Protein 9EGN (pdb70)

B-factor: mean 32.84, std 14.45, range [0.0, 90.64]

Foldseek 3Di:
DDPVVVVVVVVVVVVVVVVVVVVVVVVVVVVVVVVVCVVPPD/DKDWDKDFADEAEAQAKTKIKIQIPDDFCLQAKKWKWWADPPDDIGTAKIAGNVGDIDGDVVLVPQWDWDDDRVRSMIMIMGGRDDQVPFTFMWMDTPVCPVPDTDPGHTHGYYD

Organism: Homo sapiens (NCBI:txid9606)

Radius of gyration: 17.87 Å; Cα contacts (8 Å, |Δi|>4): 306; chains: 2; bounding box: 50×32×59 Å

Structure (mmCIF, N/CA/C/O backbone):
data_9EGN
#
_entry.id   9EGN
#
_cell.length_a   58.897
_cell.length_b   58.897
_cell.length_c   113.122
_cell.angle_alpha   90.000
_cell.angle_beta   90.000
_cell.angle_gamma   120.000
#
_symmetry.space_group_name_H-M   'P 63'
#
loop_
_entity.id
_entity.type
_entity.pdbx_description
1 polymer 'Caveolae-associated protein 1'
2 polymer 'Nanobody B7'
3 water water
#
loop_
_atom_site.group_PDB
_atom_site.id
_atom_site.type_symbol
_atom_site.label_atom_id
_atom_site.label_alt_id
_atom_site.label_comp_id
_atom_site.label_asym_id
_atom_site.label_entity_id
_atom_site.label_seq_id
_atom_site.pdbx_PDB_ins_code
_atom_site.Cartn_x
_atom_site.Cartn_y
_atom_site.Cartn_z
_atom_site.occupancy
_atom_site.B_iso_or_equiv
_atom_site.auth_seq_id
_atom_site.auth_comp_id
_atom_site.auth_as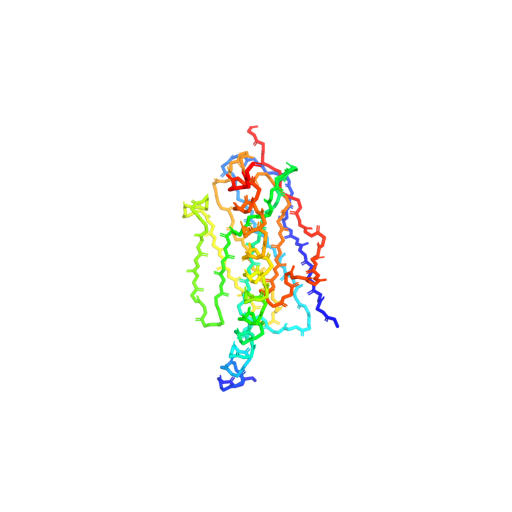ym_id
_atom_site.auth_atom_id
_atom_site.pdbx_PDB_model_num
ATOM 1 N N . LEU A 1 19 ? 11.36400 -8.52300 -8.04500 1.000 56.64476 57 LEU A N 1
ATOM 2 C CA . LEU A 1 19 ? 10.53900 -8.00000 -6.90800 1.000 51.51711 57 LEU A CA 1
ATOM 3 C C . LEU A 1 19 ? 10.03800 -6.58900 -7.24200 1.000 38.38527 57 LEU A C 1
ATOM 4 O O . LEU A 1 19 ? 10.80500 -5.61800 -7.28800 1.000 39.26469 57 LEU A O 1
ATOM 20 N N . SER A 1 20 ? 8.73600 -6.49400 -7.49100 1.000 34.37899 58 SER A N 1
ATOM 21 C CA . SER A 1 20 ? 8.12300 -5.25500 -7.93400 1.000 32.39422 58 SER A CA 1
ATOM 22 C C . SER A 1 20 ? 7.82700 -4.32500 -6.76500 1.000 31.30508 58 SER A C 1
ATOM 23 O O . SER A 1 20 ? 7.80600 -4.73000 -5.60400 1.000 30.49562 58 SER A O 1
ATOM 31 N N . LEU A 1 21 ? 7.51800 -3.07700 -7.10200 1.000 27.19919 59 LEU A N 1
ATOM 32 C CA . LEU A 1 21 ? 7.01500 -2.13800 -6.10000 1.000 26.55288 59 LEU A CA 1
ATOM 33 C C . LEU A 1 21 ? 5.74400 -2.62400 -5.40900 1.000 27.82844 59 LEU A C 1
ATOM 34 O O . LEU A 1 21 ? 5.62500 -2.53000 -4.17900 1.000 25.19890 59 LEU A O 1
ATOM 50 N N . LEU A 1 22 ? 4.79300 -3.16900 -6.15800 1.000 25.84452 60 LEU A N 1
ATOM 51 C CA . LEU A 1 22 ? 3.59200 -3.69800 -5.51500 1.000 24.34948 60 LEU A CA 1
ATOM 52 C C . LEU A 1 22 ? 3.90500 -4.83700 -4.55100 1.000 26.92605 60 LEU A C 1
ATOM 53 O O . LEU A 1 22 ? 3.28600 -4.91200 -3.48100 1.000 26.16364 60 LEU A O 1
ATOM 69 N N . ASP A 1 23 ? 4.85700 -5.72200 -4.88700 1.000 25.31040 61 ASP A N 1
ATOM 70 C CA . ASP A 1 23 ? 5.25400 -6.76200 -3.93400 1.000 27.19750 61 ASP A CA 1
ATOM 71 C C . ASP A 1 23 ? 5.81700 -6.17800 -2.65400 1.000 24.67780 61 ASP A C 1
ATOM 72 O O . ASP A 1 23 ? 5.54200 -6.70700 -1.56100 1.000 23.69415 61 ASP A O 1
ATOM 81 N N . LYS A 1 24 ? 6.58300 -5.09400 -2.75600 1.000 25.31780 62 LYS A N 1
ATOM 82 C CA . LYS A 1 24 ? 7.10800 -4.43100 -1.57100 1.000 22.94176 62 LYS A CA 1
ATOM 83 C C . LYS A 1 24 ? 5.99500 -3.83400 -0.73000 1.000 23.95076 62 LYS A C 1
ATOM 84 O O . LYS A 1 24 ? 5.98600 -3.99300 0.50000 1.000 23.42532 62 LYS A O 1
ATOM 103 N N . ILE A 1 25 ? 5.05400 -3.14300 -1.37400 1.000 21.04098 63 ILE A N 1
ATOM 104 C CA . ILE A 1 25 ? 3.92300 -2.55000 -0.66300 1.000 19.31954 63 ILE A CA 1
ATOM 105 C C . ILE A 1 25 ? 3.09900 -3.63100 0.02900 1.000 20.52590 63 ILE A C 1
ATOM 106 O O . ILE A 1 25 ? 2.72300 -3.48400 1.19400 1.000 20.84194 63 ILE A O 1
ATOM 122 N N . ILE A 1 26 ? 2.79200 -4.72100 -0.67900 1.000 20.13816 64 ILE A N 1
ATOM 123 C CA . ILE A 1 26 ? 2.01100 -5.81000 -0.10100 1.000 21.49304 64 ILE A CA 1
ATOM 124 C C . ILE A 1 26 ? 2.71900 -6.38500 1.11500 1.000 21.86495 64 ILE A C 1
ATOM 125 O O . ILE A 1 26 ? 2.08800 -6.65000 2.14500 1.000 22.08625 64 ILE A O 1
ATOM 141 N N . GLY A 1 27 ? 4.02300 -6.61100 1.01400 1.000 20.06341 65 GLY A N 1
ATOM 142 C CA . GLY A 1 27 ? 4.72200 -7.17900 2.14500 1.000 20.90713 65 GLY A CA 1
ATOM 143 C C . GLY A 1 27 ? 4.83000 -6.23300 3.32000 1.000 19.75820 65 GLY A C 1
ATOM 144 O O . GLY A 1 27 ? 4.77700 -6.67900 4.47300 1.000 20.35545 65 GLY A O 1
ATOM 148 N N . ALA A 1 28 ? 4.91700 -4.92500 3.06500 1.000 19.29118 66 ALA A N 1
ATOM 149 C CA . ALA A 1 28 ? 4.87500 -3.94000 4.14100 1.000 15.79045 66 ALA A CA 1
ATOM 150 C C . ALA A 1 28 ? 3.52500 -3.93000 4.83100 1.000 19.18240 66 ALA A C 1
ATOM 151 O O . ALA A 1 28 ? 3.45200 -3.92400 6.06700 1.000 18.74237 66 ALA A O 1
ATOM 158 N N . VAL A 1 29 ? 2.44700 -3.89700 4.04300 1.000 19.52602 67 VAL A N 1
ATOM 159 C CA . VAL A 1 29 ? 1.10200 -3.94200 4.60400 1.000 18.67404 67 VAL A CA 1
ATOM 160 C C . VAL A 1 29 ? 0.89800 -5.19000 5.44400 1.000 18.84054 67 VAL A C 1
ATOM 161 O O . VAL A 1 29 ? 0.32500 -5.13200 6.54600 1.000 18.71134 67 VAL A O 1
ATOM 174 N N . ASP A 1 30 ? 1.36600 -6.33600 4.95600 1.000 18.48720 68 ASP A N 1
ATOM 175 C CA . ASP A 1 30 ? 1.20700 -7.57100 5.69900 1.000 16.18490 68 ASP A CA 1
ATOM 176 C C . ASP A 1 30 ? 1.97700 -7.53100 7.02900 1.000 16.69925 68 ASP A C 1
ATOM 177 O O . ASP A 1 30 ? 1.42600 -7.87900 8.07800 1.000 17.34056 68 ASP A O 1
ATOM 186 N N . GLN A 1 31 ? 3.23900 -7.04700 7.01000 1.000 16.64919 69 GLN A N 1
ATOM 187 C CA . GLN A 1 31 ? 3.99200 -6.87000 8.25300 1.000 16.61562 69 GLN A CA 1
ATOM 188 C C . GLN A 1 31 ? 3.25700 -5.96600 9.22100 1.000 16.38934 69 GLN A C 1
ATOM 189 O O . GLN A 1 31 ? 3.14500 -6.27500 10.40700 1.000 16.82008 69 GLN A O 1
ATOM 203 N N . ILE A 1 32 ? 2.71900 -4.86900 8.73100 1.000 17.23691 70 ILE A N 1
ATOM 204 C CA . ILE A 1 32 ? 2.05600 -3.92200 9.59700 1.000 16.78235 70 ILE A CA 1
ATOM 205 C C . ILE A 1 32 ? 0.83600 -4.56200 10.24000 1.000 15.42963 70 ILE A C 1
ATOM 206 O O . ILE A 1 32 ? 0.55200 -4.36100 11.42300 1.000 18.00436 70 ILE A O 1
ATOM 222 N N . GLN A 1 33 ? 0.04800 -5.30000 9.45600 1.000 15.70743 71 GLN A N 1
ATOM 223 C CA . GLN A 1 33 ? -1.16400 -5.90400 10.01700 1.000 14.92581 71 GLN A CA 1
ATOM 224 C C . GLN A 1 33 ? -0.84000 -6.96200 11.06300 1.000 14.62174 71 GLN A C 1
ATOM 225 O O . GLN A 1 33 ? -1.53400 -7.06000 12.07900 1.000 16.02951 71 GLN A O 1
ATOM 239 N N . LEU A 1 34 ? 0.19200 -7.77200 10.83000 1.000 15.20057 72 LEU A N 1
ATOM 240 C CA . LEU A 1 34 ? 0.63400 -8.72700 11.84000 1.000 14.80362 72 LEU A CA 1
ATOM 241 C C . LEU A 1 34 ? 1.10500 -8.03100 13.10400 1.000 16.80191 72 LEU A C 1
ATOM 242 O O . LEU A 1 34 ? 0.71400 -8.43100 14.21300 1.000 18.69377 72 LEU A O 1
ATOM 258 N N . THR A 1 35 ? 1.86900 -6.94600 12.95000 1.000 17.06768 73 THR A N 1
ATOM 259 C CA . THR A 1 35 ? 2.37300 -6.20400 14.10100 1.000 14.97271 73 THR A CA 1
ATOM 260 C C . THR A 1 35 ? 1.23500 -5.55400 14.86800 1.000 16.58064 73 THR A C 1
ATOM 261 O O . THR A 1 35 ? 1.27300 -5.50100 16.09600 1.000 16.66149 73 THR A O 1
ATOM 272 N N . GLN A 1 36 ? 0.21600 -5.00600 14.16900 1.000 17.13949 74 GLN A N 1
ATOM 273 C CA . GLN A 1 36 ? -0.91500 -4.38700 14.84300 1.000 20.25714 74 GLN A CA 1
ATOM 274 C C . GLN A 1 36 ? -1.68300 -5.36500 15.71200 1.000 19.99984 74 GLN A C 1
ATOM 275 O O . GLN A 1 36 ? -2.16000 -5.01600 16.80300 1.000 20.59373 74 GLN A O 1
ATOM 289 N N . ALA A 1 37 ? -1.84700 -6.57600 15.25000 1.000 15.24426 75 ALA A N 1
ATOM 290 C CA . ALA A 1 37 ? -2.51900 -7.56500 16.06800 1.000 17.19177 75 ALA A CA 1
ATOM 291 C C . ALA A 1 37 ? -1.70900 -7.89000 17.31700 1.000 19.77674 75 ALA A C 1
ATOM 292 O O . ALA A 1 37 ? -2.27900 -8.03400 18.39800 1.000 20.44670 75 ALA A O 1
ATOM 299 N N . GLN A 1 38 ? -0.38200 -7.91700 17.20200 1.000 17.06684 76 GLN A N 1
ATOM 300 C CA . GLN A 1 38 ? 0.45700 -8.18500 18.37200 1.000 17.65476 76 GLN A CA 1
ATOM 301 C C . GLN A 1 38 ? 0.47300 -7.04100 19.36600 1.000 21.70365 76 GLN A C 1
ATOM 302 O O . GLN A 1 38 ? 0.42900 -7.27800 20.58000 1.000 22.16478 76 GLN A O 1
ATOM 316 N N . LEU A 1 39 ? 0.53400 -5.80400 18.88400 1.000 19.55779 77 LEU A N 1
ATOM 317 C CA . LEU A 1 39 ? 0.46400 -4.63500 19.77100 1.000 19.25839 77 LEU A CA 1
ATOM 318 C C . LEU A 1 39 ? -0.89600 -4.60400 20.48700 1.000 25.45622 77 LEU A C 1
ATOM 319 O O . LEU A 1 39 ? -0.95700 -4.32200 21.69000 1.000 26.79023 77 LEU A O 1
ATOM 335 N N . GLU A 1 40 ? -1.99900 -4.95700 19.79200 1.000 20.42428 78 GLU A N 1
ATOM 336 C CA . GLU A 1 40 ? -3.29800 -5.06000 20.46400 1.000 21.78427 78 GLU A CA 1
ATOM 337 C C . GLU A 1 40 ? -3.30000 -6.12100 21.56000 1.000 25.34533 78 GLU A C 1
ATOM 338 O O . GLU A 1 40 ? -3.80900 -5.88600 22.66000 1.000 31.01889 78 GLU A O 1
ATOM 350 N N . GLU A 1 41 ? -2.77900 -7.29900 21.27900 1.000 23.32773 79 GLU A N 1
ATOM 351 C CA . GLU A 1 41 ? -2.72600 -8.34600 22.29700 1.000 27.61109 79 GLU A CA 1
ATOM 352 C C . GLU A 1 41 ? -1.92800 -7.91500 23.51500 1.000 28.90682 79 GLU A C 1
ATOM 353 O O . GLU A 1 41 ? -2.35500 -8.15200 24.64900 1.000 29.26214 79 GLU A O 1
ATOM 365 N N . ARG A 1 42 ? -0.77700 -7.27800 23.30200 1.000 23.74810 80 ARG A N 1
ATOM 366 C CA . ARG A 1 42 ? 0.01700 -6.74900 24.40600 1.000 24.48653 80 ARG A CA 1
ATOM 367 C C . ARG A 1 42 ? -0.75400 -5.71500 25.21900 1.000 27.84514 80 ARG A C 1
ATOM 368 O O . ARG A 1 42 ? -0.63800 -5.67200 26.45100 1.000 26.77249 80 ARG A O 1
ATOM 389 N N . GLN A 1 43 ? -1.49400 -4.82800 24.55000 1.000 24.35226 81 GLN A N 1
ATOM 390 C CA . GLN A 1 43 ? -2.31100 -3.85700 25.26500 1.000 24.51567 81 GLN A CA 1
ATOM 391 C C . GLN A 1 43 ? -3.37100 -4.48800 26.12100 1.000 29.84427 81 GLN A C 1
ATOM 392 O O . GLN A 1 43 ? -3.66400 -4.00000 27.21300 1.000 30.82851 81 GLN A O 1
ATOM 406 N N . ALA A 1 44 ? -4.03500 -5.49800 25.59300 1.000 26.38822 82 ALA A N 1
ATOM 407 C CA . ALA A 1 44 ? -5.06500 -6.17500 26.35200 1.000 31.13213 82 ALA A CA 1
ATOM 408 C C . ALA A 1 44 ? -4.47500 -6.85300 27.58300 1.000 31.96183 82 ALA A C 1
ATOM 409 O O . ALA A 1 44 ? -5.06100 -6.80900 28.66800 1.000 36.90266 82 ALA A O 1
ATOM 416 N N . GLU A 1 45 ? -3.29900 -7.45600 27.44300 1.000 29.45376 83 GLU A N 1
ATOM 417 C CA . GLU A 1 45 ? -2.63000 -8.07200 28.58700 1.000 29.49546 83 GLU A CA 1
ATOM 418 C C . GLU A 1 45 ? -2.30400 -7.02700 29.64800 1.000 32.69842 83 GLU A C 1
ATOM 419 O O . GLU A 1 45 ? -2.57000 -7.22100 30.83800 1.000 31.27249 83 GLU A O 1
ATOM 431 N N . MET A 1 46 ? -1.78800 -5.88600 29.20000 1.000 26.71767 84 MET A N 1
ATOM 432 C CA . MET A 1 46 ? -1.40500 -4.79600 30.12400 1.000 27.22514 84 MET A CA 1
ATOM 433 C C . MET A 1 46 ? -2.64800 -4.12600 30.70900 1.000 33.23642 84 MET A C 1
ATOM 434 O O . MET A 1 46 ? -2.51500 -3.65600 31.78900 1.000 37.94086 84 MET A O 1
ATOM 448 N N . GLU A 1 47 ? -3.75300 -3.99100 29.98600 1.000 32.20141 85 GLU A N 1
ATOM 449 C CA . GLU A 1 47 ? -4.99000 -3.43900 30.53700 1.000 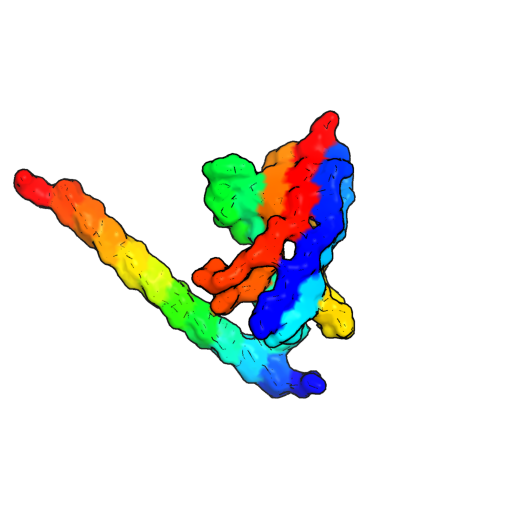32.16360 85 GLU A CA 1
ATOM 450 C C . GLU A 1 47 ? -5.57200 -4.32700 31.62500 1.000 36.03277 85 GLU A C 1
ATOM 451 O O . GLU A 1 47 ? -6.11400 -3.82000 32.61500 1.000 38.43167 85 GLU A O 1
ATOM 463 N N . GLY A 1 48 ? -5.46600 -5.64500 31.47900 1.000 35.05848 86 GLY A N 1
ATOM 464 C CA . GLY A 1 48 ? -5.83800 -6.53300 32.56900 1.000 35.43051 86 GLY A CA 1
ATOM 465 C C . GLY A 1 48 ? -4.95200 -6.37400 33.79300 1.000 37.18948 86 GLY A C 1
ATOM 466 O O . GLY A 1 48 ? -5.43500 -6.38400 34.92900 1.000 36.51655 86 GLY A O 1
ATOM 470 N N . ALA A 1 49 ? -3.64300 -6.24500 33.57900 1.000 29.55399 87 ALA A N 1
ATOM 471 C CA . ALA A 1 49 ? -2.71800 -6.04700 34.69400 1.000 31.05727 87 ALA A CA 1
ATOM 472 C C . ALA A 1 49 ? -2.96900 -4.73600 35.42800 1.000 33.90417 87 ALA A C 1
ATOM 473 O O . ALA A 1 49 ? -2.95700 -4.70000 36.66600 1.000 31.70684 87 ALA A O 1
ATOM 480 N N . VAL A 1 50 ? -3.21300 -3.65300 34.69200 1.000 29.82977 88 VAL A N 1
ATOM 481 C CA . VAL A 1 50 ? -3.51500 -2.37400 35.32800 1.000 28.43321 88 VAL A CA 1
ATOM 482 C C . VAL A 1 50 ? -4.83300 -2.43700 36.08300 1.000 32.33907 88 VAL A C 1
ATOM 483 O O . VAL A 1 50 ? -4.94500 -1.90000 37.19100 1.000 31.19881 88 VAL A O 1
ATOM 496 N N . GLN A 1 51 ? -5.85900 -3.06100 35.49900 1.000 31.85277 89 GLN A N 1
ATOM 497 C CA . GLN A 1 51 ? -7.12600 -3.21700 36.21400 1.000 33.52386 89 GLN A CA 1
ATOM 498 C C . GLN A 1 51 ? -6.97100 -4.02500 37.49800 1.000 34.84944 89 GLN A C 1
ATOM 499 O O . GLN A 1 51 ? -7.64100 -3.74200 38.50000 1.000 36.21505 89 GLN A O 1
ATOM 513 N N . SER A 1 52 ? -6.10900 -5.03600 37.49100 1.000 34.65845 90 SER A N 1
ATOM 514 C CA . SER A 1 52 ? -5.84600 -5.78500 38.71500 1.000 33.40157 90 SER A CA 1
ATOM 515 C C . SER A 1 52 ? -5.16600 -4.93300 39.78400 1.000 33.43232 90 SER A C 1
ATOM 516 O O . SER A 1 52 ? -5.55000 -4.98900 40.95700 1.000 32.56270 90 SER A O 1
ATOM 524 N N . ILE A 1 53 ? -4.22400 -4.08200 39.39200 1.000 30.30666 91 ILE A N 1
ATOM 525 C CA . ILE A 1 53 ? -3.59400 -3.16400 40.34600 1.000 27.11427 91 ILE A CA 1
ATOM 526 C C . ILE A 1 53 ? -4.60400 -2.15400 40.87800 1.000 33.09430 91 ILE A C 1
ATOM 527 O O . ILE A 1 53 ? -4.65200 -1.86700 42.08300 1.000 31.93800 91 ILE A O 1
ATOM 543 N N . GLN A 1 54 ? -5.41600 -1.58900 39.99600 1.000 28.42185 92 GLN A N 1
ATOM 544 C CA . GLN A 1 54 ? -6.44000 -0.64000 40.40600 1.000 30.39996 92 GLN A CA 1
ATOM 545 C C . GLN A 1 54 ? -7.42000 -1.25800 41.39400 1.000 34.64382 92 GLN A C 1
ATOM 546 O O . GLN A 1 54 ? -7.81500 -0.61500 42.37100 1.000 35.36937 92 GLN A O 1
ATOM 560 N N . GLY A 1 55 ? -7.79200 -2.51600 41.18100 1.000 33.05549 93 GLY A N 1
ATOM 561 C CA . GLY A 1 55 ? -8.64500 -3.20000 42.14100 1.000 40.70177 93 GLY A CA 1
ATOM 562 C C . GLY A 1 55 ? -7.97800 -3.41200 43.48400 1.000 41.73480 93 GLY A C 1
ATOM 563 O O . GLY A 1 55 ? -8.60700 -3.25000 44.53500 1.000 39.69371 93 GLY A O 1
ATOM 567 N N . GLU A 1 56 ? -6.69600 -3.76700 43.46700 1.000 35.95846 94 GLU A N 1
ATOM 568 C CA . GLU A 1 56 ? -5.93400 -3.90300 44.70400 1.000 37.39584 94 GLU A CA 1
ATOM 569 C C . GLU A 1 56 ? -5.84200 -2.60500 45.50200 1.000 37.63095 94 GLU A C 1
ATOM 570 O O . GLU A 1 56 ? -6.00900 -2.61000 46.73200 1.000 37.94893 94 GLU A O 1
ATOM 582 N N . LEU A 1 57 ? -5.65300 -1.47900 44.83500 1.000 32.59398 95 LEU A N 1
ATOM 583 C CA . LEU A 1 57 ? -5.56000 -0.19500 45.51400 1.000 30.58731 95 LEU A CA 1
ATOM 584 C C . LEU A 1 57 ? -6.91300 0.39200 45.89400 1.000 31.44487 95 LEU A C 1
ATOM 585 O O . LEU A 1 57 ? -6.93500 1.44800 46.53100 1.000 32.51991 95 LEU A O 1
ATOM 601 N N . SER A 1 58 ? -8.01200 -0.17100 45.38800 1.000 38.00338 96 SER A N 1
ATOM 602 C CA . SER A 1 58 ? -9.36500 0.33600 45.60100 1.000 41.12153 96 SER A CA 1
ATOM 603 C C . SER A 1 58 ? -10.20200 -0.48900 46.57600 1.000 43.29031 96 SER A C 1
ATOM 604 O O . SER A 1 58 ? -11.26800 -0.02300 46.99500 1.000 55.60537 96 SER A O 1
ATOM 612 N N . LYS A 1 59 ? -9.78600 -1.70200 46.91300 1.000 39.55300 97 LYS A N 1
ATOM 613 C CA . LYS A 1 59 ? -10.59100 -2.58100 47.74900 1.000 43.92853 97 LYS A CA 1
ATOM 614 C C . LYS A 1 59 ? -10.74400 -2.01300 49.16100 1.000 53.38426 97 LYS A C 1
ATOM 615 O O . LYS A 1 59 ? -9.97100 -1.16400 49.60800 1.000 40.73146 97 LYS A O 1
ATOM 634 N N . LEU A 1 60 ? -11.77200 -2.47800 49.86300 1.000 50.49466 98 LEU A N 1
ATOM 635 C CA . LEU A 1 60 ? -11.99400 -1.98400 51.21800 1.000 53.16855 98 LEU A CA 1
ATOM 636 C C . LEU A 1 60 ? -11.02600 -2.61400 52.21800 1.000 49.32323 98 LEU A C 1
ATOM 637 O O . LEU A 1 60 ? -10.68600 -3.79300 52.11800 1.000 47.90113 98 LEU A O 1
ATOM 653 N N . GLN B 2 1 ? 11.76800 -20.99500 8.73800 1.000 63.31549 2 GLN B N 1
ATOM 654 C CA . GLN B 2 1 ? 12.01100 -20.15900 9.95000 1.000 56.48799 2 GLN B CA 1
ATOM 655 C C . GLN B 2 1 ? 12.62700 -18.86100 9.49900 1.000 42.38921 2 GLN B C 1
ATOM 656 O O . GLN B 2 1 ? 13.04300 -18.74500 8.34900 1.000 46.53545 2 GLN B O 1
ATOM 672 N N . VAL B 2 2 ? 12.67600 -17.86300 10.37700 1.000 35.08129 3 VAL B N 1
ATOM 673 C CA . VAL B 2 2 ? 13.50700 -16.69700 10.11700 1.000 29.06037 3 VAL B CA 1
ATOM 674 C C . VAL B 2 2 ? 14.83400 -16.88500 10.82600 1.000 29.36910 3 VAL B C 1
ATOM 675 O O . VAL B 2 2 ? 14.88800 -17.36200 11.95800 1.000 29.86603 3 VAL B O 1
ATOM 688 N N . GLN B 2 3 ? 15.91800 -16.60600 10.10700 1.000 22.33944 4 GLN B N 1
ATOM 689 C CA . GLN B 2 3 ? 17.26300 -16.63600 10.65800 1.000 23.53354 4 GLN B CA 1
ATOM 690 C C . GLN B 2 3 ? 17.80600 -15.22200 10.77100 1.000 22.45173 4 GLN B C 1
ATOM 691 O O . GLN B 2 3 ? 17.61000 -14.40200 9.88400 1.000 21.50597 4 GLN B O 1
ATOM 705 N N . LEU B 2 4 ? 18.41200 -14.94500 11.92700 1.000 22.12125 5 LEU B N 1
ATOM 706 C CA . LEU B 2 4 ? 19.05300 -13.67400 12.23400 1.000 21.57844 5 LEU B CA 1
ATOM 707 C C . LEU B 2 4 ? 20.45000 -13.97100 12.74900 1.000 22.91022 5 LEU B C 1
ATOM 708 O O . LEU B 2 4 ? 20.60700 -14.58500 13.80600 1.000 27.49495 5 LEU B O 1
ATOM 724 N N . GLN B 2 5 ? 21.46700 -13.52400 12.01900 1.000 20.49257 6 GLN B N 1
ATOM 725 C CA . GLN B 2 5 ? 22.86300 -13.82100 12.35700 1.000 21.44194 6 GLN B CA 1
ATOM 726 C C . GLN B 2 5 ? 23.60100 -12.49900 12.55900 1.000 17.63817 6 GLN B C 1
ATOM 727 O O . GLN B 2 5 ? 23.92300 -11.81700 11.57800 1.000 20.28414 6 GLN B O 1
ATOM 741 N N . GLU B 2 6 ? 23.73300 -12.08100 13.80700 1.000 20.26671 7 GLU B N 1
ATOM 742 C CA . GLU B 2 6 ? 24.39100 -10.82800 14.16600 1.000 20.13578 7 GLU B CA 1
ATOM 743 C C . GLU B 2 6 ? 25.89400 -10.96800 14.29000 1.000 19.16026 7 GLU B C 1
ATOM 744 O O . GLU B 2 6 ? 26.40500 -11.98200 14.78700 1.000 20.43652 7 GLU B O 1
ATOM 756 N N . SER B 2 7 ? 26.60500 -9.93800 13.83100 1.000 16.54075 8 SER B N 1
ATOM 757 C CA . SER B 2 7 ? 28.06600 -9.90000 13.92300 1.000 17.96152 8 SER B CA 1
ATOM 758 C C . SER B 2 7 ? 28.53200 -8.45400 13.97500 1.000 19.26325 8 SER B C 1
ATOM 759 O O . SER B 2 7 ? 27.74600 -7.50900 13.80700 1.000 18.47890 8 SER B O 1
ATOM 767 N N . GLY B 2 8 ? 29.84700 -8.28600 14.22200 1.000 19.45178 9 GLY B N 1
ATOM 768 C CA . GLY B 2 8 ? 30.50200 -6.98800 14.17300 1.000 20.99414 9 GLY B CA 1
ATOM 769 C C . GLY B 2 8 ? 30.74900 -6.34800 15.51500 1.000 21.03173 9 GLY B C 1
ATOM 770 O O . GLY B 2 8 ? 31.42700 -5.31900 15.57700 1.000 21.19833 9 GLY B O 1
ATOM 774 N N . GLY B 2 9 ? 30.24900 -6.92600 16.58600 1.000 18.11852 10 GLY B N 1
ATOM 775 C CA . GLY B 2 9 ? 30.58800 -6.51900 17.93400 1.000 19.43090 10 GLY B CA 1
ATOM 776 C C . GLY B 2 9 ? 32.01200 -6.87900 18.28800 1.000 19.32743 10 GLY B C 1
ATOM 777 O O . GLY B 2 9 ? 32.76900 -7.44200 17.49500 1.000 22.27375 10 GLY B O 1
ATOM 781 N N . GLY B 2 10 ? 32.37600 -6.51700 19.50900 1.000 18.75027 11 GLY B N 1
ATOM 782 C CA . GLY B 2 10 ? 33.71200 -6.76800 20.00600 1.000 21.67307 11 GLY B CA 1
ATOM 783 C C . GLY B 2 10 ? 34.03000 -5.81200 21.13000 1.000 21.74797 11 GLY B C 1
ATOM 784 O O . GLY B 2 10 ? 33.13500 -5.25500 21.76600 1.000 22.25779 11 GLY B O 1
ATOM 788 N N . LEU B 2 11 ? 35.32900 -5.63800 21.35000 1.000 18.49473 12 LEU B N 1
ATOM 789 C CA . LEU B 2 11 ? 35.84200 -4.69700 22.32500 1.000 21.47685 12 LEU B CA 1
ATOM 790 C C . LEU B 2 11 ? 36.40300 -3.48400 21.62200 1.000 20.09636 12 LEU B C 1
ATOM 791 O O . LEU B 2 11 ? 37.28400 -3.60600 20.77400 1.000 21.63403 12 LEU B O 1
ATOM 807 N N . VAL B 2 12 ? 35.90600 -2.30600 22.00200 1.000 19.83186 13 VAL B N 1
ATOM 808 C CA . VAL B 2 12 ? 36.23800 -1.07400 21.31100 1.000 21.87418 13 VAL B CA 1
ATOM 809 C C . VAL B 2 12 ? 36.53200 -0.02500 22.37300 1.000 24.48396 13 VAL B C 1
ATOM 810 O O . VAL B 2 12 ? 36.05100 -0.10500 23.50100 1.000 24.03585 13 VAL B O 1
ATOM 823 N N . GLN B 2 13 ? 37.43300 0.89600 22.05900 1.000 29.25277 14 GLN B N 1
ATOM 824 C CA . GLN B 2 13 ? 37.66900 1.99600 22.97100 1.000 30.97488 14 GLN B CA 1
ATOM 825 C C . GLN B 2 13 ? 36.61200 3.07800 22.86200 1.000 29.11001 14 GLN B C 1
ATOM 826 O O . GLN B 2 13 ? 36.09000 3.35300 21.78500 1.000 30.07014 14 GLN B O 1
ATOM 840 N N . ALA B 2 14 ? 36.36800 3.74800 23.98500 1.000 30.39340 15 ALA B N 1
ATOM 841 C CA . ALA B 2 14 ? 35.51800 4.93000 23.97100 1.000 31.72229 15 ALA B CA 1
ATOM 842 C C . ALA B 2 14 ? 35.98500 5.93000 22.92700 1.000 31.09482 15 ALA B C 1
ATOM 843 O O . ALA B 2 14 ? 37.18200 6.14700 22.72400 1.000 30.29342 15 ALA B O 1
ATOM 850 N N . GLY B 2 15 ? 35.00900 6.53800 22.25500 1.000 27.28571 16 GLY B N 1
ATOM 851 C CA . GLY B 2 15 ? 35.22900 7.35700 21.09200 1.000 28.07272 16 GLY B CA 1
ATOM 852 C C . GLY B 2 15 ? 35.40300 6.61400 19.79900 1.000 26.72050 16 GLY B C 1
ATOM 853 O O . GLY B 2 15 ? 35.40300 7.24700 18.74900 1.000 25.16372 16 GLY B O 1
ATOM 857 N N . GLY B 2 16 ? 35.55000 5.28700 19.85300 1.000 27.99172 17 GLY B N 1
AT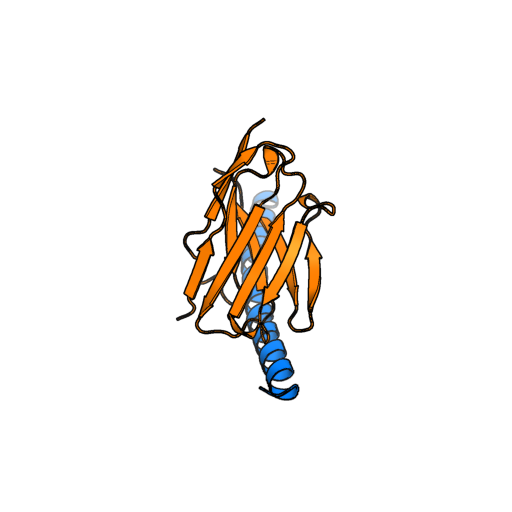OM 858 C CA . GLY B 2 16 ? 35.64400 4.43100 18.69200 1.000 27.91604 17 GLY B CA 1
ATOM 859 C C . GLY B 2 16 ? 34.31500 4.19700 17.97100 1.000 24.59626 17 GLY B C 1
ATOM 860 O O . GLY B 2 16 ? 33.24900 4.67400 18.36500 1.000 24.96073 17 GLY B O 1
ATOM 864 N N . SER B 2 17 ? 34.41400 3.43000 16.88600 1.000 24.03986 18 SER B N 1
ATOM 865 C CA . SER B 2 17 ? 33.30500 3.11400 16.00500 1.000 25.62002 18 SER B CA 1
ATOM 866 C C . SER B 2 17 ? 33.19300 1.60600 15.80700 1.000 23.51503 18 SER B C 1
ATOM 867 O O . SER B 2 17 ? 34.19000 0.87800 15.82400 1.000 23.89854 18 SER B O 1
ATOM 875 N N . LEU B 2 18 ? 31.95600 1.14600 15.58000 1.000 20.38483 19 LEU B N 1
ATOM 876 C CA . LEU B 2 18 ? 31.67400 -0.21100 15.12500 1.000 20.03906 19 LEU B CA 1
ATOM 877 C C . LEU B 2 18 ? 30.67000 -0.17700 13.98400 1.000 19.44251 19 LEU B C 1
ATOM 878 O O . LEU B 2 18 ? 29.93400 0.79700 13.79500 1.000 21.81484 19 LEU B O 1
ATOM 894 N N . ARG B 2 19 ? 30.65700 -1.24300 13.18200 1.000 19.25841 20 ARG B N 1
ATOM 895 C CA . ARG B 2 19 ? 29.57000 -1.49100 12.24600 1.000 19.30561 20 ARG B CA 1
ATOM 896 C C . ARG B 2 19 ? 29.02200 -2.88200 12.47800 1.000 19.62937 20 ARG B C 1
ATOM 897 O O . ARG B 2 19 ? 29.68000 -3.86800 12.16800 1.000 20.20944 20 ARG B O 1
ATOM 918 N N . LEU B 2 20 ? 27.84800 -2.96900 13.08100 1.000 17.59784 21 LEU B N 1
ATOM 919 C CA . LEU B 2 20 ? 27.17500 -4.25700 13.23300 1.000 17.50116 21 LEU B CA 1
ATOM 920 C C . LEU B 2 20 ? 26.47300 -4.66500 11.95800 1.000 16.81469 21 LEU B C 1
ATOM 921 O O . LEU B 2 20 ? 26.03200 -3.83900 11.17700 1.000 18.14895 21 LEU B O 1
ATOM 937 N N . SER B 2 21 ? 26.38300 -5.98300 11.76100 1.000 16.03016 22 SER B N 1
ATOM 938 C CA . SER B 2 21 ? 25.66100 -6.61900 10.67100 1.000 16.27584 22 SER B CA 1
ATOM 939 C C . SER B 2 21 ? 24.68400 -7.63500 11.19900 1.000 17.55162 22 SER B C 1
ATOM 940 O O . SER B 2 21 ? 24.93200 -8.28600 12.21300 1.000 19.02733 22 SER B O 1
ATOM 948 N N . CYS B 2 22 ? 23.51800 -7.71300 10.57000 1.000 16.32090 23 CYS B N 1
ATOM 949 C CA . CYS B 2 22 ? 22.62400 -8.83700 10.76300 1.000 22.24899 23 CYS B CA 1
ATOM 950 C C . CYS B 2 22 ? 22.24500 -9.40900 9.41300 1.000 19.64725 23 CYS B C 1
ATOM 951 O O . CYS B 2 22 ? 21.52000 -8.77500 8.63400 1.000 18.48466 23 CYS B O 1
ATOM 959 N N . ALA B 2 23 ? 22.73200 -10.60700 9.15000 1.000 19.21338 24 ALA B N 1
ATOM 960 C CA . ALA B 2 23 ? 22.34600 -11.33700 7.95800 1.000 20.63796 24 ALA B CA 1
ATOM 961 C C . ALA B 2 23 ? 21.05100 -12.10700 8.17500 1.000 18.89954 24 ALA B C 1
ATOM 962 O O . ALA B 2 23 ? 20.93400 -12.90800 9.09600 1.000 21.62806 24 ALA B O 1
ATOM 969 N N . VAL B 2 24 ? 20.05500 -11.80000 7.35300 1.000 19.44907 25 VAL B N 1
ATOM 970 C CA . VAL B 2 24 ? 18.68600 -12.25800 7.52500 1.000 21.26006 25 VAL B CA 1
ATOM 971 C C . VAL B 2 24 ? 18.36700 -13.32600 6.48500 1.000 19.60048 25 VAL B C 1
ATOM 972 O O . VAL B 2 24 ? 18.76600 -13.19500 5.31500 1.000 21.75689 25 VAL B O 1
ATOM 985 N N . SER B 2 25 ? 17.64800 -14.36400 6.90000 1.000 22.94477 26 SER B N 1
ATOM 986 C CA . SER B 2 25 ? 17.04800 -15.31200 5.97600 1.000 22.99662 26 SER B CA 1
ATOM 987 C C . SER B 2 25 ? 15.60300 -15.56500 6.32900 1.000 23.94702 26 SER B C 1
ATOM 988 O O . SER B 2 25 ? 15.20300 -15.49900 7.48800 1.000 24.45511 26 SER B O 1
ATOM 996 N N . GLY B 2 26 ? 14.80000 -15.83700 5.29300 1.000 24.56158 27 GLY B N 1
ATOM 997 C CA . GLY B 2 26 ? 13.39500 -16.16200 5.45700 1.000 24.83674 27 GLY B CA 1
ATOM 998 C C . GLY B 2 26 ? 12.42100 -15.00500 5.35500 1.000 28.52239 27 GLY B C 1
ATOM 999 O O . GLY B 2 26 ? 11.21600 -15.24500 5.16500 1.000 28.32153 27 GLY B O 1
ATOM 1003 N N . ILE B 2 27 ? 12.89900 -13.76700 5.46400 1.000 21.25742 28 ILE B N 1
ATOM 1004 C CA . ILE B 2 27 ? 12.16400 -12.57700 5.04100 1.000 23.04006 28 ILE B CA 1
ATOM 1005 C C . ILE B 2 27 ? 13.14000 -11.66300 4.32700 1.000 23.42589 28 ILE B C 1
ATOM 1006 O O . ILE B 2 27 ? 14.35600 -11.78400 4.47900 1.000 21.89919 28 ILE B O 1
ATOM 1022 N N . ARG B 2 28 ? 12.60000 -10.84900 3.43000 1.000 23.39872 29 ARG B N 1
ATOM 1023 C CA . ARG B 2 28 ? 13.35000 -9.85100 2.69000 1.000 23.08119 29 ARG B CA 1
ATOM 1024 C C . ARG B 2 28 ? 13.42700 -8.51600 3.42600 1.000 23.78920 29 ARG B C 1
ATOM 1025 O O . ARG B 2 28 ? 12.38600 -7.92600 3.76500 1.000 22.00413 29 ARG B O 1
ATOM 1046 N N . VAL B 2 29 ? 14.64800 -8.00600 3.61100 1.000 20.79710 30 VAL B N 1
ATOM 1047 C CA . VAL B 2 29 ? 14.86200 -6.70800 4.25800 1.000 19.71665 30 VAL B CA 1
ATOM 1048 C C . VAL B 2 29 ? 14.38500 -5.51600 3.42100 1.000 21.50029 30 VAL B C 1
ATOM 1049 O O . VAL B 2 29 ? 14.22600 -4.41700 3.96900 1.000 23.62200 30 VAL B O 1
ATOM 1062 N N . ASN B 2 30 ? 14.23800 -5.64900 2.09900 1.000 23.40179 31 ASN B N 1
ATOM 1063 C CA . ASN B 2 30 ? 13.66700 -4.56500 1.31700 1.000 22.87504 31 ASN B CA 1
ATOM 1064 C C . ASN B 2 30 ? 12.14300 -4.58300 1.26400 1.000 22.84359 31 ASN B C 1
ATOM 1065 O O . ASN B 2 30 ? 11.54800 -3.73600 0.58600 1.000 23.88187 31 ASN B O 1
ATOM 1076 N N . VAL B 2 31 ? 11.50900 -5.53200 1.95000 1.000 19.42497 32 VAL B N 1
ATOM 1077 C CA . VAL B 2 31 ? 10.06600 -5.60400 2.07600 1.000 19.59022 32 VAL B CA 1
ATOM 1078 C C . VAL B 2 31 ? 9.60300 -5.26700 3.48600 1.000 20.66450 32 VAL B C 1
ATOM 1079 O O . VAL B 2 31 ? 8.45900 -4.83600 3.66400 1.000 20.32973 32 VAL B O 1
ATOM 1092 N N . ASN B 2 32 ? 10.41900 -5.55900 4.48800 1.000 19.01796 33 ASN B N 1
ATOM 1093 C CA . ASN B 2 32 ? 10.06600 -5.47600 5.89700 1.000 19.17359 33 ASN B CA 1
ATOM 1094 C C . ASN B 2 32 ? 10.84800 -4.36700 6.58000 1.000 18.59055 33 ASN B C 1
ATOM 1095 O O . ASN B 2 32 ? 12.06600 -4.26500 6.39900 1.000 19.63901 33 ASN B O 1
ATOM 1106 N N . ALA B 2 33 ? 10.17700 -3.58700 7.41300 1.000 16.44697 34 ALA B N 1
ATOM 1107 C CA . ALA B 2 33 ? 10.89700 -2.81300 8.41000 1.000 15.53766 34 ALA B CA 1
ATOM 1108 C C . ALA B 2 33 ? 11.73200 -3.70000 9.31600 1.000 16.25771 34 ALA B C 1
ATOM 1109 O O . ALA B 2 33 ? 11.31500 -4.77700 9.72900 1.000 16.26421 34 ALA B O 1
ATOM 1116 N N . MET B 2 34 ? 12.93500 -3.22500 9.62800 1.000 15.77903 35 MET B N 1
ATOM 1117 C CA . MET B 2 34 ? 13.89500 -3.93600 10.44900 1.000 14.87647 35 MET B CA 1
ATOM 1118 C C . MET B 2 34 ? 14.40000 -3.05700 11.57800 1.000 14.43267 35 MET B C 1
ATOM 1119 O O . MET B 2 34 ? 14.56100 -1.84600 11.40000 1.000 14.33074 35 MET B O 1
ATOM 1133 N N . TYR B 2 35 ? 14.59200 -3.65200 12.75500 1.000 14.92981 36 TYR B N 1
ATOM 1134 C CA . TYR B 2 35 ? 14.91500 -2.96100 13.98800 1.000 16.09450 36 TYR B CA 1
ATOM 1135 C C . TYR B 2 35 ? 16.24300 -3.46500 14.55500 1.000 15.01940 36 TYR B C 1
ATOM 1136 O O . TYR B 2 35 ? 16.51900 -4.67300 14.49800 1.000 19.23457 36 TYR B O 1
ATOM 1154 N N . TRP B 2 36 ? 17.02400 -2.57400 15.16200 1.000 14.41703 37 TRP B N 1
ATOM 1155 C CA . TRP B 2 36 ? 18.07600 -2.95200 16.09500 1.000 15.73136 37 TRP B CA 1
ATOM 1156 C C . TRP B 2 36 ? 17.68000 -2.60400 17.52100 1.000 14.99011 37 TRP B C 1
ATOM 1157 O O . TRP B 2 36 ? 17.12000 -1.52500 17.78000 1.000 15.97568 37 TRP B O 1
ATOM 1178 N N . TYR B 2 37 ? 17.96500 -3.53300 18.43000 1.000 15.21751 38 TYR B N 1
ATOM 1179 C CA . TYR B 2 37 ? 17.74200 -3.45200 19.87400 1.000 15.99270 38 TYR B CA 1
ATOM 1180 C C . TYR B 2 37 ? 19.06700 -3.66100 20.58700 1.000 15.79472 38 TYR B C 1
ATOM 1181 O O . TYR B 2 37 ? 20.02300 -4.19400 20.01100 1.000 16.23197 38 TYR B O 1
ATOM 1199 N N . ARG B 2 38 ? 19.12900 -3.27100 21.86200 1.000 17.52379 39 ARG B N 1
ATOM 1200 C CA . ARG B 2 38 ? 20.23600 -3.66900 22.71100 1.000 16.83924 39 ARG B CA 1
ATOM 1201 C C . ARG B 2 38 ? 19.72200 -4.05200 24.08100 1.000 17.60880 39 ARG B C 1
ATOM 1202 O O . ARG B 2 38 ? 18.67800 -3.57500 24.53300 1.000 19.99222 39 ARG B O 1
ATOM 1223 N N . GLN B 2 39 ? 20.50400 -4.87200 24.78200 1.000 18.91842 40 GLN B N 1
ATOM 1224 C CA . GLN B 2 39 ? 20.16400 -5.26100 26.14700 1.000 20.37920 40 GLN B CA 1
ATOM 1225 C C . GLN B 2 39 ? 21.43200 -5.32100 26.97800 1.000 22.54117 40 GLN B C 1
ATOM 1226 O O . GLN B 2 39 ? 22.32400 -6.12400 26.68300 1.000 24.09295 40 GLN B O 1
ATOM 1240 N N . ALA B 2 40 ? 21.54600 -4.40700 27.92500 1.000 25.83964 41 ALA B N 1
ATOM 1241 C CA . ALA B 2 40 ? 22.58200 -4.45000 28.95300 1.000 30.88261 41 ALA B CA 1
ATOM 1242 C C . ALA B 2 40 ? 22.25700 -5.44500 30.06400 1.000 37.42799 41 ALA B C 1
ATOM 1243 O O . ALA B 2 40 ? 21.10500 -5.83100 30.26200 1.000 32.89277 41 ALA B O 1
ATOM 1250 N N . PRO B 2 41 ? 23.27800 -5.91600 30.78300 1.000 39.70523 42 PRO B N 1
ATOM 1251 C CA . PRO B 2 41 ? 23.04500 -6.93100 31.82200 1.000 43.39934 42 PRO B CA 1
ATOM 1252 C C . PRO B 2 41 ? 22.03100 -6.46800 32.86100 1.000 35.09329 42 PRO B C 1
ATOM 1253 O O . PRO B 2 41 ? 22.09900 -5.34700 33.37000 1.000 43.63874 42 PRO B O 1
ATOM 1264 N N . GLY B 2 42 ? 21.04800 -7.32400 33.11300 1.000 40.20804 43 GLY B N 1
ATOM 1265 C CA . GLY B 2 42 ? 19.99400 -7.07700 34.07500 1.000 46.59671 43 GLY B CA 1
ATOM 1266 C C . GLY B 2 42 ? 18.99700 -5.99700 33.71700 1.000 53.22002 43 GLY B C 1
ATOM 1267 O O . GLY B 2 42 ? 18.13100 -5.69100 34.54400 1.000 47.05509 43 GLY B O 1
ATOM 1271 N N . LYS B 2 43 ? 19.09100 -5.39600 32.54100 1.000 40.74352 44 LYS B N 1
ATOM 1272 C CA . LYS B 2 43 ? 18.15300 -4.37700 32.09600 1.000 38.47767 44 LYS B CA 1
ATOM 1273 C C . LYS B 2 43 ? 17.23300 -4.89600 31.00700 1.000 31.51255 44 LYS B C 1
ATOM 1274 O O . LYS B 2 43 ? 17.45800 -5.94000 30.39300 1.000 32.59816 44 LYS B O 1
ATOM 1293 N N . GLN B 2 44 ? 16.13000 -4.17800 30.86100 1.000 35.63395 45 GLN B N 1
ATOM 1294 C CA . GLN B 2 44 ? 15.15400 -4.41400 29.81600 1.000 33.32435 45 GLN B CA 1
ATOM 1295 C C . GLN B 2 44 ? 15.75200 -4.11600 28.43500 1.000 28.31102 45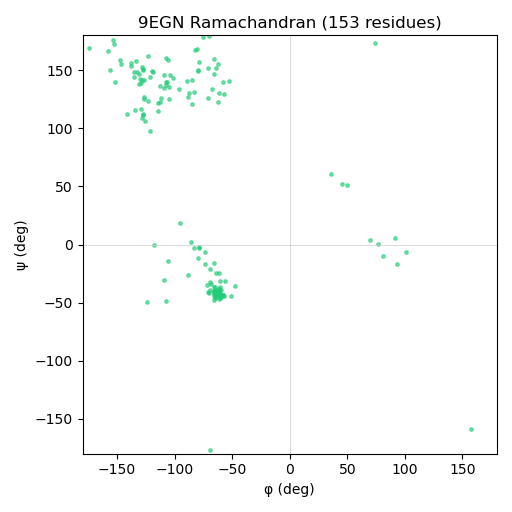 GLN B C 1
ATOM 1296 O O . GLN B 2 44 ? 16.53900 -3.19300 28.27600 1.000 30.24669 45 GLN B O 1
ATOM 1310 N N . ARG B 2 45 ? 15.30000 -4.89200 27.44300 1.000 29.67787 46 ARG B N 1
ATOM 1311 C CA . ARG B 2 45 ? 15.62000 -4.65300 26.03400 1.000 29.74371 46 ARG B CA 1
ATOM 1312 C C . ARG B 2 45 ? 15.11000 -3.29500 25.56700 1.000 31.78414 46 ARG B C 1
ATOM 1313 O O . ARG B 2 45 ? 14.00000 -2.89100 25.91500 1.000 31.82122 46 ARG B O 1
ATOM 1334 N N . GLU B 2 46 ? 16.00200 -2.53700 24.93400 1.000 22.97977 47 GLU B N 1
ATOM 1335 C CA . GLU B 2 46 ? 15.81300 -1.17800 24.42500 1.000 26.50126 47 GLU B CA 1
ATOM 1336 C C . GLU B 2 46 ? 15.84400 -1.14500 22.89000 1.000 22.60464 47 GLU B C 1
ATOM 1337 O O . GLU B 2 46 ? 16.79200 -1.64900 22.28600 1.000 21.53897 47 GLU B O 1
ATOM 1349 N N . LEU B 2 47 ? 14.82200 -0.58900 22.23800 1.000 21.12627 48 LEU B N 1
ATOM 1350 C CA . LEU B 2 47 ? 14.93300 -0.28500 20.81300 1.000 18.00592 48 LEU B CA 1
ATOM 1351 C C . LEU B 2 47 ? 15.94200 0.83700 20.56300 1.000 21.67042 48 LEU B C 1
ATOM 1352 O O . LEU B 2 47 ? 15.96100 1.84600 21.27700 1.000 29.19483 48 LEU B O 1
ATOM 1368 N N . VAL B 2 48 ? 16.83000 0.63800 19.57900 1.000 18.04574 49 VAL B N 1
ATOM 1369 C CA . VAL B 2 48 ? 17.93300 1.53000 19.25900 1.000 17.63247 49 VAL B CA 1
ATOM 1370 C C . VAL B 2 48 ? 17.67400 2.28700 17.95200 1.000 16.59801 49 VAL B C 1
ATOM 1371 O O . VAL B 2 48 ? 17.93200 3.48600 17.84800 1.000 18.57264 49 VAL B O 1
ATOM 1384 N N . ALA B 2 49 ? 17.27600 1.56800 16.90500 1.000 15.14143 50 ALA B N 1
ATOM 1385 C CA . ALA B 2 49 ? 17.13200 2.15100 15.58300 1.000 16.60529 50 ALA B CA 1
ATOM 1386 C C . ALA B 2 49 ? 16.15400 1.33100 14.77600 1.000 16.19828 50 ALA B C 1
ATOM 1387 O O . ALA B 2 49 ? 16.07600 0.10900 14.94400 1.000 16.53887 50 ALA B O 1
ATOM 1394 N N . ILE B 2 50 ? 15.45800 1.98300 13.85300 1.000 16.13863 51 ILE B N 1
ATOM 1395 C CA . ILE B 2 50 ? 14.53900 1.33800 12.92700 1.000 14.81344 51 ILE B CA 1
ATOM 1396 C C . ILE B 2 50 ? 14.74700 1.86600 11.52200 1.000 16.03276 51 ILE B C 1
ATOM 1397 O O . ILE B 2 50 ? 15.10000 3.03500 11.33200 1.000 17.03539 51 ILE B O 1
ATOM 1413 N N . ILE B 2 51 ? 14.59100 0.99300 10.53400 1.000 14.75769 52 ILE B N 1
ATOM 1414 C CA . ILE B 2 51 ? 14.51400 1.37400 9.12500 1.000 15.34917 52 ILE B CA 1
ATOM 1415 C C . ILE B 2 51 ? 13.24800 0.79000 8.52600 1.000 17.98626 52 ILE B C 1
ATOM 1416 O O . ILE B 2 51 ? 12.97300 -0.40100 8.67200 1.000 17.87015 52 ILE B O 1
ATOM 1432 N N . THR B 2 52 ? 12.44300 1.65200 7.89600 1.000 16.75667 53 THR B N 1
ATOM 1433 C CA . THR B 2 52 ? 11.19300 1.22400 7.31400 1.000 16.11562 53 THR B CA 1
ATOM 1434 C C . THR B 2 52 ? 11.39600 0.57600 5.95200 1.000 16.31391 53 THR B C 1
ATOM 1435 O O . THR B 2 52 ? 12.46600 0.65500 5.33700 1.000 19.10781 53 THR B O 1
ATOM 1446 N N . THR B 2 53 ? 10.33900 -0.05300 5.46200 1.000 17.21983 54 THR B N 1
ATOM 1447 C CA . THR B 2 53 ? 10.40200 -0.66400 4.13800 1.000 18.02064 54 THR B CA 1
ATOM 1448 C C . THR B 2 53 ? 10.90900 0.30600 3.08300 1.000 18.46179 54 THR B C 1
ATOM 1449 O O . THR B 2 53 ? 11.73900 -0.07400 2.24600 1.000 19.41068 54 THR B O 1
ATOM 1460 N N . PHE B 2 54 ? 10.42600 1.54500 3.09600 1.000 19.40856 55 PHE B N 1
ATOM 1461 C CA . PHE B 2 54 ? 10.83600 2.53900 2.10300 1.000 17.61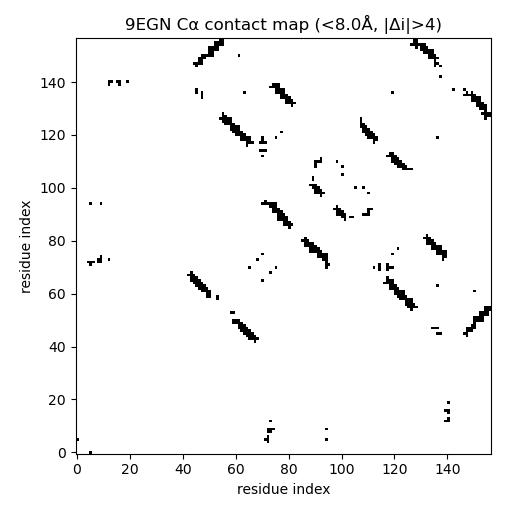372 55 PHE B CA 1
ATOM 1462 C C . PHE B 2 54 ? 11.97000 3.44800 2.57200 1.000 23.73080 55 PHE B C 1
ATOM 1463 O O . PHE B 2 54 ? 12.19600 4.51400 1.97600 1.000 26.14991 55 PHE B O 1
ATOM 1480 N N . GLY B 2 55 ? 12.70600 3.03200 3.60100 1.000 20.56514 56 GLY B N 1
ATOM 1481 C CA . GLY B 2 55 ? 14.00200 3.60300 3.92700 1.000 21.91312 56 GLY B CA 1
ATOM 1482 C C . GLY B 2 55 ? 14.05400 4.76200 4.88900 1.000 21.13084 56 GLY B C 1
ATOM 1483 O O . GLY B 2 55 ? 15.13600 5.35200 5.05300 1.000 24.07107 56 GLY B O 1
ATOM 1487 N N . SER B 2 56 ? 12.93200 5.15200 5.49500 1.000 18.80978 57 SER B N 1
ATOM 1488 C CA . SER B 2 56 ? 12.98100 6.11900 6.56900 1.000 19.93396 57 SER B CA 1
ATOM 1489 C C . SER B 2 56 ? 13.58500 5.51800 7.81100 1.000 17.86078 57 SER B C 1
ATOM 1490 O O . SER B 2 56 ? 13.45100 4.31700 8.06400 1.000 19.95330 57 SER B O 1
ATOM 1498 N N . THR B 2 57 ? 14.20700 6.35800 8.61900 1.000 20.30001 58 THR B N 1
ATOM 1499 C CA . THR B 2 57 ? 14.91000 5.93900 9.82400 1.000 19.92245 58 THR B CA 1
ATOM 1500 C C . THR B 2 57 ? 14.45400 6.72600 11.03900 1.000 21.28846 58 THR B C 1
ATOM 1501 O O . THR B 2 57 ? 14.02000 7.87800 10.94300 1.000 22.29750 58 THR B O 1
ATOM 1512 N N . ASN B 2 58 ? 14.54200 6.09500 12.19800 1.000 18.24360 59 ASN B N 1
ATOM 1513 C CA . ASN B 2 58 ? 14.42100 6.78500 13.46900 1.000 19.66081 59 ASN B CA 1
ATOM 1514 C C . ASN B 2 58 ? 15.30500 6.10500 14.48500 1.000 18.90988 59 ASN B C 1
ATOM 1515 O O . ASN B 2 58 ? 15.58500 4.90300 14.39800 1.000 19.33505 59 ASN B O 1
ATOM 1526 N N . TYR B 2 59 ? 15.69300 6.86500 15.47800 1.000 20.84186 60 TYR B N 1
ATOM 1527 C CA . TYR B 2 59 ? 16.66100 6.46200 16.48100 1.000 18.50742 60 TYR B CA 1
ATOM 1528 C C . TYR B 2 59 ? 16.14200 6.75200 17.87900 1.000 19.30445 60 TYR B C 1
ATOM 1529 O O . TYR B 2 59 ? 15.47200 7.77200 18.11500 1.000 22.30366 60 TYR B O 1
ATOM 1547 N N . ALA B 2 60 ? 16.51700 5.89400 18.82400 1.000 20.95289 61 ALA B N 1
ATOM 1548 C CA . ALA B 2 60 ? 16.32600 6.21500 20.23600 1.000 23.78641 61 ALA B CA 1
ATOM 1549 C C . ALA B 2 60 ? 17.13000 7.44800 20.64000 1.000 25.83892 61 ALA B C 1
ATOM 1550 O O . ALA B 2 60 ? 18.13900 7.80700 20.03900 1.000 23.87167 61 ALA B O 1
ATOM 1557 N N . ASP B 2 61 ? 16.66100 8.12000 21.69600 1.000 29.95519 62 ASP B N 1
ATOM 1558 C CA . ASP B 2 61 ? 17.36600 9.30800 22.14100 1.000 34.54649 62 ASP B CA 1
ATOM 1559 C C . ASP B 2 61 ? 18.79800 9.02600 22.56200 1.000 34.41237 62 ASP B C 1
ATOM 1560 O O . ASP B 2 61 ? 19.68700 9.84000 22.30500 1.000 38.58071 62 ASP B O 1
ATOM 1569 N N . SER B 2 62 ? 19.05400 7.82800 23.09300 1.000 34.36411 63 SER B N 1
ATOM 1570 C CA . SER B 2 62 ? 20.42400 7.44800 23.43100 1.000 37.26172 63 SER B CA 1
ATOM 1571 C C . SER B 2 62 ? 21.36200 7.40300 22.23400 1.000 38.85146 63 SER B C 1
ATOM 1572 O O . SER B 2 62 ? 22.56600 7.61400 22.41600 1.000 37.01161 63 SER B O 1
ATOM 1580 N N . ALA B 2 63 ? 20.85700 7.21000 21.01300 1.000 31.33138 64 ALA B N 1
ATOM 1581 C CA . ALA B 2 63 ? 21.75000 7.28300 19.86500 1.000 31.92207 64 ALA B CA 1
ATOM 1582 C C . ALA B 2 63 ? 22.23500 8.69800 19.63500 1.000 49.29992 64 ALA B C 1
ATOM 1583 O O . ALA B 2 63 ? 23.42900 8.90900 19.37000 1.000 41.03992 64 ALA B O 1
ATOM 1590 N N . LYS B 2 64 ? 21.35600 9.67000 19.81200 1.000 57.16992 65 LYS B N 1
ATOM 1591 C CA . LYS B 2 64 ? 21.65300 11.09100 19.66300 1.000 48.69906 65 LYS B CA 1
ATOM 1592 C C . LYS B 2 64 ? 22.64700 11.38900 18.55000 1.000 30.96644 65 LYS B C 1
ATOM 1593 O O . LYS B 2 64 ? 23.75000 11.89900 18.76500 1.000 41.68459 65 LYS B O 1
ATOM 1612 N N . GLY B 2 65 ? 22.25000 11.01800 17.34100 1.000 30.93805 66 GLY B N 1
ATOM 1613 C CA . GLY B 2 65 ? 23.00900 11.37200 16.16100 1.000 30.77659 66 GLY B CA 1
ATOM 1614 C C . GLY B 2 65 ? 24.26600 10.57700 15.89300 1.000 32.84518 66 GLY B C 1
ATOM 1615 O O . GLY B 2 65 ? 24.97700 10.89600 14.94100 1.000 36.35814 66 GLY B O 1
ATOM 1619 N N . ARG B 2 66 ? 24.59500 9.61200 16.73700 1.000 26.39645 67 ARG B N 1
ATOM 1620 C CA . ARG B 2 66 ? 25.80700 8.80400 16.58900 1.000 25.63931 67 ARG B CA 1
ATOM 1621 C C . ARG B 2 66 ? 25.63700 7.55600 15.72400 1.000 25.50489 67 ARG B C 1
ATOM 1622 O O . ARG B 2 66 ? 26.63000 7.02300 15.19800 1.000 24.40595 67 ARG B O 1
ATOM 1643 N N . PHE B 2 67 ? 24.42600 7.02900 15.65000 1.000 23.46248 68 PHE B N 1
ATOM 1644 C CA . PHE B 2 67 ? 24.13700 5.75000 15.00300 1.000 21.96455 68 PHE B CA 1
ATOM 1645 C C . PHE B 2 67 ? 23.48200 5.95700 13.63700 1.000 22.04636 68 PHE B C 1
ATOM 1646 O O . PHE B 2 67 ? 22.72500 6.90900 13.42700 1.000 23.50271 68 PHE B O 1
ATOM 1663 N N . THR B 2 68 ? 23.78800 5.07100 12.70100 1.000 18.90447 69 THR B N 1
ATOM 1664 C CA . THR B 2 68 ? 23.17400 5.05200 11.38100 1.000 18.09818 69 THR B CA 1
ATOM 1665 C C . THR B 2 68 ? 22.78300 3.64100 10.99200 1.000 21.58797 69 THR B C 1
ATOM 1666 O O . THR B 2 68 ? 23.64400 2.75200 10.92400 1.000 20.42908 69 THR B O 1
ATOM 1677 N N . ILE B 2 69 ? 21.48600 3.41000 10.84200 1.000 19.49530 70 ILE B N 1
ATOM 1678 C CA . ILE B 2 69 ? 21.00000 2.14100 10.30500 1.000 17.49579 70 ILE B CA 1
ATOM 1679 C C . ILE B 2 69 ? 20.89500 2.19800 8.78500 1.000 20.04527 70 ILE B C 1
ATOM 1680 O O . ILE B 2 69 ? 20.51500 3.21500 8.19600 1.000 20.91237 70 ILE B O 1
ATOM 1696 N N . SER B 2 70 ? 21.26300 1.08900 8.13400 1.000 20.18776 71 SER B N 1
ATOM 1697 C CA . SER B 2 70 ? 21.18400 0.95700 6.68800 1.000 21.53331 71 SER B CA 1
ATOM 1698 C C . SER B 2 70 ? 21.02500 -0.52000 6.36400 1.000 19.86472 71 SER B C 1
ATOM 1699 O O . SER B 2 70 ? 20.98400 -1.36600 7.26100 1.000 19.35879 71 SER B O 1
ATOM 1707 N N . ARG B 2 71 ? 20.85700 -0.82900 5.07400 1.000 21.47499 72 ARG B N 1
ATOM 1708 C CA . ARG B 2 71 ? 20.75500 -2.21300 4.65400 1.000 20.75201 72 ARG B CA 1
ATOM 1709 C C . ARG B 2 71 ? 21.35800 -2.39500 3.26400 1.000 21.72536 72 ARG B C 1
ATOM 1710 O O . ARG B 2 71 ? 21.58500 -1.42400 2.53300 1.000 25.27375 72 ARG B O 1
ATOM 1731 N N . ASP B 2 72 ? 21.72300 -3.64000 2.96700 1.000 23.30398 73 ASP B N 1
ATOM 1732 C CA . ASP B 2 72 ? 22.04200 -4.07700 1.61000 1.000 25.92042 73 ASP B CA 1
ATOM 1733 C C . ASP B 2 72 ? 21.00000 -5.09500 1.16900 1.000 23.14417 73 ASP B C 1
ATOM 1734 O O . ASP B 2 72 ? 20.87000 -6.18000 1.74100 1.000 27.02186 73 ASP B O 1
ATOM 1743 N N . ASN B 2 73 ? 20.22200 -4.72100 0.15000 1.000 30.33045 74 ASN B N 1
ATOM 1744 C CA . ASN B 2 73 ? 19.12900 -5.56000 -0.31900 1.000 30.26569 74 ASN B CA 1
ATOM 1745 C C . ASN B 2 73 ? 19.63600 -6.83900 -0.98900 1.000 32.30514 74 ASN B C 1
ATOM 1746 O O . ASN B 2 73 ? 19.04100 -7.91000 -0.81900 1.000 36.08142 74 ASN B O 1
ATOM 1757 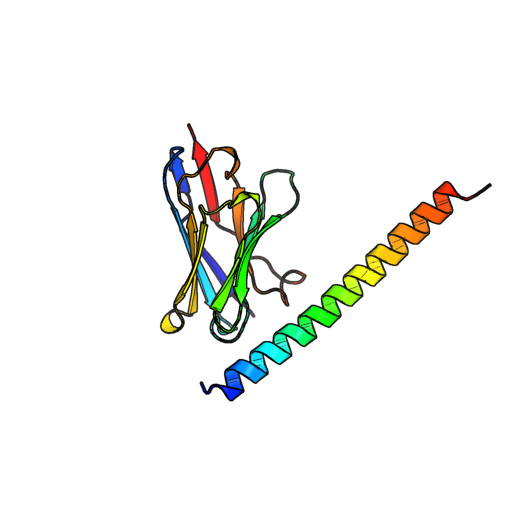N N . THR B 2 74 ? 20.78300 -6.77500 -1.67100 1.000 32.24372 75 THR B N 1
ATOM 1758 C CA . THR B 2 74 ? 21.29800 -7.97200 -2.32900 1.000 32.83163 75 THR B CA 1
ATOM 1759 C C . THR B 2 74 ? 21.80100 -9.00600 -1.33200 1.000 33.63144 75 THR B C 1
ATOM 1760 O O . THR B 2 74 ? 21.54300 -10.20700 -1.50400 1.000 39.33224 75 THR B O 1
ATOM 1771 N N . LYS B 2 75 ? 22.50500 -8.57500 -0.28700 1.000 31.79642 76 LYS B N 1
ATOM 1772 C CA . LYS B 2 75 ? 23.00000 -9.44900 0.76100 1.000 26.83803 76 LYS B CA 1
ATOM 1773 C C . LYS B 2 75 ? 21.94500 -9.75100 1.82300 1.000 24.58189 76 LYS B C 1
ATOM 1774 O O . LYS B 2 75 ? 22.21200 -10.51000 2.75200 1.000 27.44011 76 LYS B O 1
ATOM 1793 N N . ASN B 2 76 ? 20.76900 -9.15300 1.69200 1.000 25.49349 77 ASN B N 1
ATOM 1794 C CA . ASN B 2 76 ? 19.70300 -9.25500 2.68300 1.000 22.79180 77 ASN B CA 1
ATOM 1795 C C . ASN B 2 76 ? 20.19900 -9.07000 4.11500 1.000 19.80761 77 ASN B C 1
ATOM 1796 O O . ASN B 2 76 ? 19.95700 -9.91800 5.00200 1.000 21.75298 77 ASN B O 1
ATOM 1807 N N . THR B 2 77 ? 20.92400 -7.97600 4.32400 1.000 19.25396 78 THR B N 1
ATOM 1808 C CA . THR B 2 77 ? 21.65900 -7.69800 5.55200 1.000 18.43886 78 THR B CA 1
ATOM 1809 C C . THR B 2 77 ? 21.33700 -6.28200 6.03400 1.000 19.44952 78 THR B C 1
ATOM 1810 O O . THR B 2 77 ? 21.21000 -5.34800 5.22200 1.000 20.34449 78 THR B O 1
ATOM 1821 N N . VAL B 2 78 ? 21.15200 -6.13100 7.34700 1.000 18.56650 79 VAL B N 1
ATOM 1822 C CA . VAL B 2 78 ? 20.92000 -4.83900 7.98900 1.000 17.27788 79 VAL B CA 1
ATOM 1823 C C . VAL B 2 78 ? 22.17100 -4.45100 8.77000 1.000 18.30293 79 VAL B C 1
ATOM 1824 O O . VAL B 2 78 ? 22.80600 -5.29500 9.42000 1.000 19.15691 79 VAL B O 1
ATOM 1837 N N . TYR B 2 79 ? 22.52400 -3.16700 8.71800 1.000 18.70383 80 TYR B N 1
ATOM 1838 C CA . TYR B 2 79 ? 23.71800 -2.66400 9.37900 1.000 17.00166 80 TYR B CA 1
ATOM 1839 C C . TYR B 2 79 ? 23.38400 -1.60400 10.41400 1.000 18.39716 80 TYR B C 1
ATOM 1840 O O . TYR B 2 79 ? 22.40600 -0.87500 10.28100 1.000 19.31878 80 TYR B O 1
ATOM 1858 N N . LEU B 2 80 ? 24.19600 -1.52700 11.46100 1.000 16.04942 81 LEU B N 1
ATOM 1859 C CA . LEU B 2 80 ? 24.17700 -0.40600 12.39300 1.000 18.29105 81 LEU B CA 1
ATOM 1860 C C . LEU B 2 80 ? 25.59200 0.13000 12.55000 1.000 17.18655 81 LEU B C 1
ATOM 1861 O O . LEU B 2 80 ? 26.43600 -0.47600 13.21300 1.000 18.95365 81 LEU B O 1
ATOM 1877 N N . GLN B 2 81 ? 25.83700 1.31300 11.99700 1.000 18.28938 82 GLN B N 1
ATOM 1878 C CA . GLN B 2 81 ? 27.11500 2.02100 12.21300 1.000 20.30945 82 GLN B CA 1
ATOM 1879 C C . GLN B 2 81 ? 26.98800 2.75900 13.54800 1.000 21.24652 82 GLN B C 1
ATOM 1880 O O . GLN B 2 81 ? 25.98500 3.36300 13.76800 1.000 23.17726 82 GLN B O 1
ATOM 1894 N N . MET B 2 82 ? 27.94900 2.64900 14.43100 1.000 20.18573 83 MET B N 1
ATOM 1895 C CA . MET B 2 82 ? 27.87600 3.28600 15.75700 1.000 19.76377 83 MET B CA 1
ATOM 1896 C C . MET B 2 82 ? 29.15600 4.10100 15.92500 1.000 23.74516 83 MET B C 1
ATOM 1897 O O . MET B 2 82 ? 30.18800 3.52700 16.02000 1.000 23.83424 83 MET B O 1
ATOM 1911 N N . ASP B 2 83 ? 29.03300 5.41300 15.95000 1.000 22.82106 84 ASP B N 1
ATOM 1912 C CA . ASP B 2 83 ? 30.21100 6.29800 16.08800 1.000 24.75819 84 ASP B CA 1
ATOM 1913 C C . ASP B 2 83 ? 30.26400 6.88800 17.49300 1.000 23.88482 84 ASP B C 1
ATOM 1914 O O . ASP B 2 83 ? 29.25900 6.84900 18.19600 1.000 23.40755 84 ASP B O 1
ATOM 1923 N N . ASN B 2 84 ? 31.43800 7.33900 17.90900 1.000 24.36756 85 ASN B N 1
ATOM 1924 C CA . ASN B 2 84 ? 31.65900 7.99200 19.19300 1.000 25.02754 85 ASN B CA 1
ATOM 1925 C C . ASN B 2 84 ? 31.07000 7.19000 20.36200 1.000 24.09348 85 ASN B C 1
ATOM 1926 O O . ASN B 2 84 ? 30.30500 7.68500 21.18800 1.000 24.97673 85 ASN B O 1
ATOM 1937 N N . LEU B 2 85 ? 31.42200 5.90000 20.41300 1.000 22.35326 86 LEU B N 1
ATOM 1938 C CA . LEU B 2 85 ? 30.89000 4.98700 21.41800 1.000 24.77526 86 LEU B CA 1
ATOM 1939 C C . LEU B 2 85 ? 31.31500 5.40800 22.82100 1.000 27.57112 86 LEU B C 1
ATOM 1940 O O . LEU B 2 85 ? 32.38300 5.98300 23.02800 1.000 29.43211 86 LEU B O 1
ATOM 1956 N N . LYS B 2 86 ? 30.49900 5.08000 23.79400 1.000 23.75533 87 LYS B N 1
ATOM 1957 C CA . LYS B 2 86 ? 30.66000 5.39800 25.19600 1.000 29.14532 87 LYS B CA 1
ATOM 1958 C C . LYS B 2 86 ? 30.52700 4.12400 25.99800 1.000 30.13310 87 LYS B C 1
ATOM 1959 O O . LYS B 2 86 ? 29.83000 3.20600 25.56100 1.000 25.91928 87 LYS B O 1
ATOM 1978 N N . PRO B 2 87 ? 31.14600 4.02900 27.16600 1.000 25.20345 88 PRO B N 1
ATOM 1979 C CA . PRO B 2 87 ? 30.91000 2.87100 28.04100 1.000 26.96292 88 PRO B CA 1
ATOM 1980 C C . PRO B 2 87 ? 29.44400 2.50200 28.24200 1.000 29.66260 88 PRO B C 1
ATOM 1981 O O . PRO B 2 87 ? 29.11300 1.32000 28.37800 1.000 28.42083 88 PRO B O 1
ATOM 1992 N N . GLU B 2 88 ? 28.55400 3.49600 28.30300 1.000 27.71883 89 GLU B N 1
ATOM 1993 C CA . GLU B 2 88 ? 27.13600 3.24400 28.49700 1.000 31.92338 89 GLU B CA 1
ATOM 1994 C C . GLU B 2 88 ? 26.50000 2.50200 27.33200 1.000 27.46835 89 GLU B C 1
ATOM 1995 O O . GLU B 2 88 ? 25.35600 2.05800 27.47700 1.000 26.73053 89 GLU B O 1
ATOM 2007 N N . ASP B 2 89 ? 27.15600 2.45400 26.16300 1.000 23.85428 90 ASP B N 1
ATOM 2008 C CA . ASP B 2 89 ? 26.70900 1.63500 25.03100 1.000 21.09098 90 ASP B CA 1
ATOM 2009 C C . ASP B 2 89 ? 27.04800 0.14700 25.14500 1.000 21.04578 90 ASP B C 1
ATOM 2010 O O . ASP B 2 89 ? 26.61500 -0.63200 24.28900 1.000 20.10650 90 ASP B O 1
ATOM 2019 N N . THR B 2 90 ? 27.74900 -0.29100 26.17600 1.000 19.60920 91 THR B N 1
ATOM 2020 C CA . THR B 2 90 ? 28.02300 -1.71400 26.36200 1.000 19.70134 91 THR B CA 1
ATOM 2021 C C . THR B 2 90 ? 26.73200 -2.50700 26.55500 1.000 21.14530 91 THR B C 1
ATOM 2022 O O . THR B 2 90 ? 25.89700 -2.17400 27.39800 1.000 22.40242 91 THR B O 1
ATOM 2033 N N . ALA B 2 91 ? 26.51100 -3.49500 25.69100 1.000 19.63375 92 ALA B N 1
ATOM 2034 C CA . ALA B 2 91 ? 25.28900 -4.30300 25.70100 1.000 19.49741 92 ALA B CA 1
ATOM 2035 C C . ALA B 2 91 ? 25.44700 -5.40200 24.67000 1.000 18.67726 92 ALA B C 1
ATOM 2036 O O . ALA B 2 91 ? 26.35700 -5.36500 23.84000 1.000 18.56869 92 ALA B O 1
ATOM 2043 N N . VAL B 2 92 ? 24.52800 -6.37900 24.69200 1.000 18.69260 93 VAL B N 1
ATOM 2044 C CA . VAL B 2 92 ? 24.33000 -7.24600 23.53500 1.000 18.68194 93 VAL B CA 1
ATOM 2045 C C . VAL B 2 92 ? 23.33100 -6.61000 22.58900 1.000 15.35561 93 VAL B C 1
ATOM 2046 O O . VAL B 2 92 ? 22.25800 -6.18400 23.01700 1.000 17.79909 93 VAL B O 1
ATOM 2059 N N . TYR B 2 93 ? 23.69200 -6.53600 21.29800 1.000 15.62327 94 TYR B N 1
ATOM 2060 C CA . TYR B 2 93 ? 22.88900 -5.90200 20.25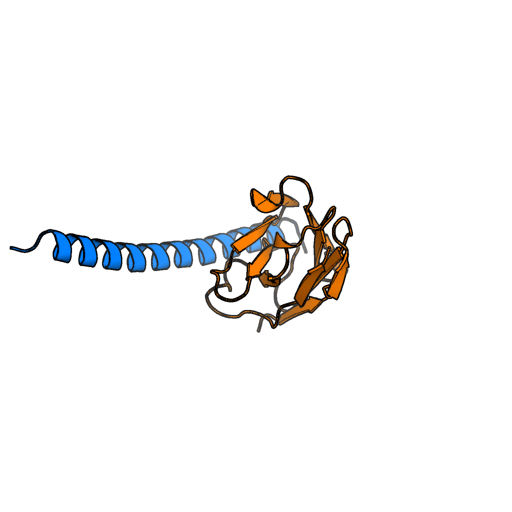500 1.000 13.55263 94 TYR B CA 1
ATOM 2061 C C . TYR B 2 93 ? 22.22300 -6.97900 19.39800 1.000 15.34569 94 TYR B C 1
ATOM 2062 O O . TYR B 2 93 ? 22.84300 -7.99200 19.05100 1.000 17.31611 94 TYR B O 1
ATOM 2080 N N . TYR B 2 94 ? 20.94200 -6.77900 19.10300 1.000 15.03110 95 TYR B N 1
ATOM 2081 C CA . TYR B 2 94 ? 20.08400 -7.74400 18.41800 1.000 16.88119 95 TYR B CA 1
ATOM 2082 C C . TYR B 2 94 ? 19.35500 -7.07400 17.26900 1.000 17.83387 95 TYR B C 1
ATOM 2083 O O . TYR B 2 94 ? 18.91300 -5.93500 17.40700 1.000 16.92184 95 TYR B O 1
ATOM 2101 N N . CYS B 2 95 ? 19.17900 -7.76000 16.16100 1.000 16.25501 96 CYS B N 1
ATOM 2102 C CA . CYS B 2 95 ? 18.31800 -7.27400 15.09500 1.000 17.41361 96 CYS B CA 1
ATOM 2103 C C . CYS B 2 95 ? 17.06000 -8.13000 15.02700 1.000 18.00491 96 CYS B C 1
ATOM 2104 O O . CYS B 2 95 ? 17.05700 -9.29800 15.43500 1.000 18.36412 96 CYS B O 1
ATOM 2112 N N . ASN B 2 96 ? 15.92100 -7.50500 14.67700 1.000 15.69226 97 ASN B N 1
ATOM 2113 C CA . ASN B 2 96 ? 14.69600 -8.27100 14.50200 1.000 15.77733 97 ASN B CA 1
ATOM 2114 C C . ASN B 2 96 ? 13.72400 -7.52200 13.60900 1.000 16.39834 97 ASN B C 1
ATOM 2115 O O . ASN B 2 96 ? 13.93000 -6.36200 13.26500 1.000 17.10667 97 ASN B O 1
ATOM 2126 N N . ALA B 2 97 ? 12.70900 -8.23100 13.16400 1.000 16.52576 98 ALA B N 1
ATOM 2127 C CA . ALA B 2 97 ? 11.54500 -7.58800 12.58600 1.000 15.48169 98 ALA B CA 1
ATOM 2128 C C . ALA B 2 97 ? 10.40900 -7.55000 13.58200 1.000 16.28191 98 ALA B C 1
ATOM 2129 O O . ALA B 2 97 ? 10.26200 -8.45200 14.37900 1.000 16.65744 98 ALA B O 1
ATOM 2136 N N . PRO B 2 98 ? 9.62800 -6.47700 13.58500 1.000 15.98329 99 PRO B N 1
ATOM 2137 C CA . PRO B 2 98 ? 8.61700 -6.32200 14.64700 1.000 16.70197 99 PRO B CA 1
ATOM 2138 C C . PRO 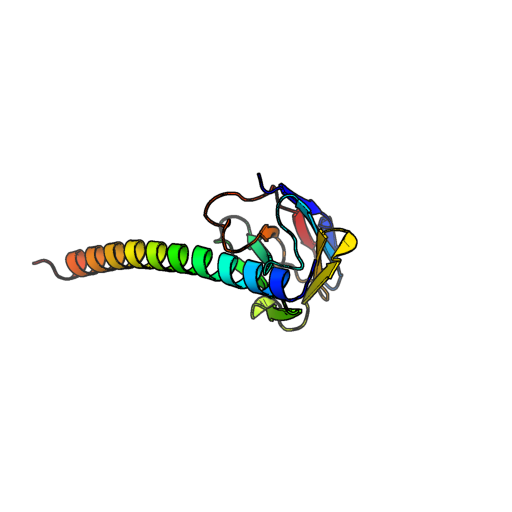B 2 98 ? 7.62400 -7.45500 14.79700 1.000 18.17319 99 PRO B C 1
ATOM 2139 O O . PRO B 2 98 ? 7.16400 -7.70900 15.92700 1.000 22.12846 99 PRO B O 1
ATOM 2150 N N . GLN B 2 99 ? 7.27400 -8.13900 13.71500 1.000 16.92200 100 GLN B N 1
ATOM 2151 C CA . GLN B 2 99 ? 6.30500 -9.22700 13.78500 1.000 16.55330 100 GLN B CA 1
ATOM 2152 C C . GLN B 2 99 ? 6.87500 -10.48300 14.43400 1.000 20.19038 100 GLN B C 1
ATOM 2153 O O . GLN B 2 99 ? 6.12000 -11.43800 14.64400 1.000 22.41089 100 GLN B O 1
ATOM 2167 N N . PHE B 2 100 ? 8.17800 -10.53200 14.74900 1.000 18.12896 101 PHE B N 1
ATOM 2168 C CA . PHE B 2 100 ? 8.78200 -11.74500 15.32200 1.000 17.25484 101 PHE B CA 1
ATOM 2169 C C . PHE B 2 100 ? 9.35200 -11.54200 16.70400 1.000 19.40348 101 PHE B C 1
ATOM 2170 O O . PHE B 2 100 ? 9.88400 -12.49000 17.27500 1.000 21.78428 101 PHE B O 1
ATOM 2187 N N . THR B 2 101 ? 9.26500 -10.34100 17.26100 1.000 19.54298 102 THR B N 1
ATOM 2188 C CA . THR B 2 101 ? 9.84400 -10.07000 18.55500 1.000 18.05994 102 THR B CA 1
ATOM 2189 C C . THR B 2 101 ? 9.20300 -10.87700 19.69100 1.000 20.50558 102 THR B C 1
ATOM 2190 O O . THR B 2 101 ? 9.83200 -11.05400 20.73100 1.000 24.77786 102 THR B O 1
ATOM 2201 N N . ASP B 2 102 ? 7.95800 -11.31600 19.55000 1.000 22.34978 103 ASP B N 1
ATOM 2202 C CA . ASP B 2 102 ? 7.30300 -12.25100 20.47700 1.000 25.33866 103 ASP B CA 1
ATOM 2203 C C . ASP B 2 102 ? 7.68000 -13.71000 20.30300 1.000 29.83307 103 ASP B C 1
ATOM 2204 O O . ASP B 2 102 ? 7.20200 -14.55600 21.08200 1.000 32.61627 103 ASP B O 1
ATOM 2213 N N . ARG B 2 103 ? 8.51200 -14.03900 19.32800 1.000 24.05233 104 ARG B N 1
ATOM 2214 C CA . ARG B 2 103 ? 8.68500 -15.37800 18.78800 1.000 26.85358 104 ARG B CA 1
ATOM 2215 C C . ARG B 2 103 ? 10.09600 -15.89500 18.82500 1.000 23.93313 104 ARG B C 1
ATOM 2216 O O . ARG B 2 103 ? 10.32000 -17.05000 19.21200 1.000 22.80749 104 ARG B O 1
ATOM 2237 N N . TYR B 2 104 ? 11.04100 -15.10300 18.34800 1.000 20.85378 105 TYR B N 1
ATOM 2238 C CA . TYR B 2 104 ? 12.40700 -15.56200 18.21100 1.000 17.73950 105 TYR B CA 1
ATOM 2239 C C . TYR B 2 104 ? 13.37000 -14.40700 18.32600 1.000 21.07732 105 TYR B C 1
ATOM 2240 O O . TYR B 2 104 ? 13.11400 -13.36500 17.73400 1.000 21.50248 105 TYR B O 1
ATOM 2258 N N . TRP B 2 105 ? 14.49000 -14.62800 19.00400 1.000 18.86979 106 TRP B N 1
ATOM 2259 C CA . TRP B 2 105 ? 15.64300 -13.72300 19.01300 1.000 15.44881 106 TRP B CA 1
ATOM 2260 C C . TRP B 2 105 ? 16.88500 -14.52700 18.68700 1.000 19.20403 106 TRP B C 1
ATOM 2261 O O . TRP B 2 105 ? 17.03200 -15.66400 19.13100 1.000 19.17544 106 TRP B O 1
ATOM 2282 N N . GLY B 2 106 ? 17.74500 -13.93700 17.87300 1.000 17.97194 107 GLY B N 1
ATOM 2283 C CA . GLY B 2 106 ? 19.06400 -14.48200 17.62800 1.000 18.55274 107 GLY B CA 1
ATOM 2284 C C . GLY B 2 106 ? 19.97500 -14.39500 18.83500 1.000 16.10488 107 GLY B C 1
ATOM 2285 O O . GLY B 2 106 ? 19.60000 -13.97300 19.92100 1.000 18.16184 107 GLY B O 1
ATOM 2289 N N . GLN B 2 107 ? 21.23700 -14.83600 18.63900 1.000 18.93081 108 GLN B N 1
ATOM 2290 C CA . GLN B 2 107 ? 22.17800 -14.82500 19.75200 1.000 19.31183 108 GLN B CA 1
ATOM 2291 C C . GLN B 2 107 ? 22.67400 -13.42500 20.11000 1.000 17.10460 108 GLN B C 1
ATOM 2292 O O . GLN B 2 107 ? 23.20000 -13.22700 21.20700 1.000 20.63407 108 GLN B O 1
ATOM 2306 N N . GLY B 2 108 ? 22.50400 -12.45800 19.20800 1.000 17.61992 109 GLY B N 1
ATOM 2307 C CA . GLY B 2 108 ? 23.05600 -11.13100 19.38900 1.000 18.01320 109 GLY B CA 1
ATOM 2308 C C . GLY B 2 108 ? 24.54400 -11.05900 19.17300 1.000 18.02800 109 GLY B C 1
ATOM 2309 O O . GLY B 2 108 ? 25.23500 -12.06800 18.98000 1.000 19.59182 109 GLY B O 1
ATOM 2313 N N . THR B 2 109 ? 25.04000 -9.83100 19.19700 1.000 15.57602 110 THR B N 1
ATOM 2314 C CA . THR B 2 109 ? 26.47000 -9.55900 19.16800 1.000 16.05800 110 THR B CA 1
ATOM 2315 C C . THR B 2 109 ? 26.86800 -8.66300 20.33800 1.000 15.54173 110 THR B C 1
ATOM 2316 O O . THR B 2 109 ? 26.29800 -7.57900 20.55200 1.000 17.04168 110 THR B O 1
ATOM 2327 N N . GLN B 2 110 ? 27.84700 -9.13900 21.12100 1.000 18.38814 111 GLN B N 1
ATOM 2328 C CA . GLN B 2 110 ? 28.34700 -8.41700 22.28400 1.000 18.61345 111 GLN B CA 1
ATOM 2329 C C . GLN B 2 110 ? 29.15900 -7.19600 21.87200 1.000 17.86248 111 GLN B C 1
ATOM 2330 O O . GLN B 2 110 ? 30.10300 -7.29700 21.07400 1.000 18.46112 111 GLN B O 1
ATOM 2344 N N . VAL B 2 111 ? 28.78500 -6.04600 22.40300 1.000 18.15055 112 VAL B N 1
ATOM 2345 C CA . VAL B 2 111 ? 29.55600 -4.80400 22.29000 1.000 17.84322 112 VAL B CA 1
ATOM 2346 C C . VAL B 2 111 ? 30.05200 -4.38600 23.66500 1.000 18.71789 112 VAL B C 1
ATOM 2347 O O . VAL B 2 111 ? 29.26000 -4.18900 24.57900 1.000 18.34608 112 VAL B O 1
ATOM 2360 N N . THR B 2 112 ? 31.36600 -4.25300 23.82600 1.000 19.77804 113 THR B N 1
ATOM 2361 C CA . THR B 2 112 ? 31.94600 -3.74900 25.06700 1.000 20.13869 113 THR B CA 1
ATOM 2362 C C . THR B 2 112 ? 32.79600 -2.53300 24.76500 1.000 20.69554 113 THR B C 1
ATOM 2363 O O . THR B 2 112 ? 33.69700 -2.61100 23.94100 1.000 20.60025 113 THR B O 1
ATOM 2374 N N . VAL B 2 113 ? 32.50300 -1.41400 25.41300 1.000 21.11727 114 VAL B N 1
ATOM 2375 C CA . VAL B 2 113 ? 33.22200 -0.16500 25.19700 1.000 22.47791 114 VAL B CA 1
ATOM 2376 C C . VAL B 2 113 ? 33.98200 0.14700 26.47200 1.000 26.08008 114 VAL B C 1
ATOM 2377 O O . VAL B 2 113 ? 33.37900 0.29000 27.53500 1.000 27.48905 114 VAL B O 1
ATOM 2390 N N . SER B 2 114 ? 35.29200 0.30100 26.37400 1.000 27.93605 115 SER B N 1
ATOM 2391 C CA . SER B 2 114 ? 36.04600 0.62300 27.57700 1.000 32.46403 115 SER B CA 1
ATOM 2392 C C . SER B 2 114 ? 36.73300 1.97100 27.39500 1.000 41.26064 115 SER B C 1
ATOM 2393 O O . SER B 2 114 ? 37.05900 2.37800 26.28000 1.000 41.94756 115 SER B O 1
ATOM 2401 N N . SER B 2 115 ? 36.89000 2.68600 28.50200 1.000 55.40908 116 SER B N 1
ATOM 2402 C CA . SER B 2 115 ? 37.64700 3.93800 28.52100 1.000 58.23846 116 SER B CA 1
ATOM 2403 C C . SER B 2 115 ? 39.16300 3.77200 28.56800 1.000 62.04508 116 SER B C 1
ATOM 2404 O O . SER B 2 115 ? 39.68100 2.68500 28.82800 1.000 61.40329 116 SER B O 1
#

Sequence (157 aa):
LSLLDKIIGAVDQIQLTQAQLEERQAEMEGAVQSIQGELSKLQVQLQESGGGLVQAGGSLRLSCAVSGIRVNVNAMYWYRQAPGKQRELVAIITTFGSTNYADSAKGRFTISRDNTKNTVYLQMDNLKPEDTAVYYCNAPQFTDRYWGQGTQVTVSS

Nearest PDB structures (foldseek):
  9eg6-assembly1_F  TM=1.008E+00  e=3.233E-23  Vicugna pacos
  7bz5-assembly1_H  TM=9.579E-01  e=1.628E-15  Homo sapiens
  7xik-assembly1_H  TM=9.577E-01  e=3.332E-15  Homo sapiens
  5th9-assembly2_I  TM=9.344E-01  e=1.557E-14  Oryctolagus cuniculus
  1fe8-assembly2_I  TM=9.189E-01  e=1.506E-12  Mus musculus

Secondary structure (DSSP, 8-state):
--HHHHHHHHHHHHHHHHHHHHHHHHHHHHHHHHHHHHHH--/--EEEEE--EEEETT--EEEEEEEESS-TTTS-EEEEEE-TTS--EEEEEE-TTS-EEE-TTTTT-EEEEEETTTTEEEEEE-S--GGG-EEEEEE-GGGTTT-----EEEEEE-

InterPro domains:
  IPR026752 Cavin family [PF15237] (48-320)
  IPR026752 Cavin family [PTHR15240] (31-389)

Solvent-accessible surface area: 9365 Å² total; per-residue (Å²): 113,57,110,121,67,58,69,112,17,11,72,77,7,94,113,92,20,113,65,38,88,122,113,152,109,58,115,128,99,35,53,66,120,80,100,104,38,101,147,84,140,219,182,14,95,8,126,14,57,37,26,33,129,20,99,46,50,22,60,24,123,0,27,0,48,9,58,63,29,104,0,12,15,10,15,0,45,0,30,20,60,24,121,92,142,163,78,68,77,0,1,30,12,47,10,122,38,73,57,108,75,28,130,31,0,138,82,27,7,75,5,40,55,42,65,134,140,22,11,0,23,0,53,0,60,84,1,66,60,125,2,40,2,37,0,28,0,0,1,12,14,23,38,108,152,89,60,8,162,15,13,92,0,48,7,41,124

GO terms:
  GO:0005901 caveola (C, IDA)
  GO:0032991 protein-containing complex (C, IDA)
  GO:0005634 nucleus (C, EXP)
  GO:0005739 mitochondrion (C, EXP)
  GO:0005886 plasma membrane (C, EXP)
  GO:0005515 protein binding (F, IPI)
  GO:0005654 nucleoplasm (C, TAS)
  GO:0042802 identical protein binding (F, IPI)
  GO:0005886 plasma membrane (C, IDA)
  GO:0045121 membrane raft (C, IDA)
  GO:0005634 nucleus (C, IDA)
  GO:0005737 cytoplasm (C, IDA)
  GO:0005739 mitochondrion (C, IDA)
  GO:0042134 rRNA primary transcript binding (F, IDA)
  GO:0006361 transcription initiation at RNA polymerase I promoter (P, IDA)
  GO:0006363 termination of RNA polymerase I transcription (P, IDA)
  GO:0003723 RNA binding (F, HDA)